Protein AF-B3MWM0-F1 (afdb_monomer_lite)

Secondary structure (DSSP, 8-state):
---------------------HHHHIIIIIHHHHHHHHHHHHHHHHHHHHHHHHHHH---HHHHHH--HHHHHHHHHHHHHHHHHH--S--SS---HHHHHHHHHHHHHHHHHHHHHHHHHHHHHH-HHHHHHHHHHHHHHS--------PPPP--TT--

Organism: Drosophila ananassae (NCBI:txid7217)

Sequence (160 aa):
MSTAKSQEEVRRADGGSGAMSRTYQYRKVMKPLLERKRRARINRCLEELKLLIKETAYMDSEALAKLEKADILELTVHHLQDRRRHQVHPTTTTTTPAQFQRLAMERYWNGFRQCALEVSRFLQRHDRQLNEKFLEAMEQYLPTTQPLPLPLPIWRPWKS

Radius of gyration: 35.91 Å; chains: 1; bounding box: 76×48×124 Å

Structure (mmCIF, N/CA/C/O backbone):
data_AF-B3MWM0-F1
#
_entry.id   AF-B3MWM0-F1
#
loop_
_atom_site.group_PDB
_atom_site.id
_atom_site.type_symbol
_atom_site.label_atom_id
_atom_site.label_alt_id
_atom_site.label_comp_id
_atom_site.label_asym_id
_atom_site.label_entity_id
_atom_site.label_seq_id
_atom_site.pdbx_PDB_ins_code
_atom_site.Cartn_x
_atom_site.Cartn_y
_atom_site.Cartn_z
_atom_site.occupancy
_atom_site.B_iso_or_equiv
_atom_site.auth_seq_id
_atom_site.auth_comp_id
_atom_site.auth_asym_id
_atom_site.auth_atom_id
_atom_site.pdbx_PDB_model_num
ATOM 1 N N . MET A 1 1 ? 55.547 -8.648 -80.263 1.00 36.53 1 MET A N 1
ATOM 2 C CA . MET A 1 1 ? 55.881 -7.209 -80.264 1.00 36.53 1 MET A CA 1
ATOM 3 C C . MET A 1 1 ? 55.022 -6.519 -79.220 1.00 36.53 1 MET A C 1
ATOM 5 O O . MET A 1 1 ? 53.813 -6.590 -79.346 1.00 36.53 1 MET A O 1
ATOM 9 N N . SER A 1 2 ? 55.696 -5.935 -78.221 1.00 38.34 2 SER A N 1
ATOM 10 C CA . SER A 1 2 ? 55.330 -4.734 -77.444 1.00 38.34 2 SER A CA 1
ATOM 11 C C . SER A 1 2 ? 54.001 -4.682 -76.673 1.00 38.34 2 SER A C 1
ATOM 13 O O . SER A 1 2 ? 52.948 -4.896 -77.244 1.00 38.34 2 SER A O 1
ATOM 15 N N . THR A 1 3 ? 53.917 -4.288 -75.398 1.00 41.16 3 THR A N 1
ATOM 16 C CA . THR A 1 3 ? 54.888 -3.981 -74.323 1.00 41.16 3 THR A CA 1
ATOM 17 C C . THR A 1 3 ? 54.077 -3.810 -73.030 1.00 41.16 3 THR A C 1
ATOM 19 O O . THR A 1 3 ? 52.939 -3.352 -73.065 1.00 41.16 3 THR A O 1
ATOM 22 N N . ALA A 1 4 ? 54.692 -4.152 -71.901 1.00 47.84 4 ALA A N 1
ATOM 23 C CA . ALA A 1 4 ? 54.181 -4.028 -70.539 1.00 47.84 4 ALA A CA 1
ATOM 24 C C . ALA A 1 4 ? 54.119 -2.579 -70.004 1.00 47.84 4 ALA A C 1
ATOM 26 O O . ALA A 1 4 ? 54.980 -1.769 -70.343 1.00 47.84 4 ALA A O 1
ATOM 27 N N . LYS A 1 5 ? 53.147 -2.316 -69.112 1.00 43.78 5 LYS A N 1
ATOM 28 C CA . LYS A 1 5 ? 53.103 -1.344 -67.981 1.00 43.78 5 LYS A CA 1
ATOM 29 C C . LYS A 1 5 ? 51.629 -1.216 -67.552 1.00 43.78 5 LYS A C 1
ATOM 31 O O . LYS A 1 5 ? 50.795 -1.024 -68.421 1.00 43.78 5 LYS A O 1
ATOM 36 N N . SER A 1 6 ? 51.168 -1.322 -66.311 1.00 47.69 6 SER A N 1
ATOM 37 C CA . SER A 1 6 ? 51.762 -1.370 -64.971 1.00 47.69 6 SER A CA 1
ATOM 38 C C . SER A 1 6 ? 50.686 -2.023 -64.077 1.00 47.69 6 SER A C 1
ATOM 40 O O . SER A 1 6 ? 49.527 -1.625 -64.135 1.00 47.69 6 SER A O 1
ATOM 42 N N . GLN A 1 7 ? 50.929 -3.170 -63.438 1.00 44.59 7 GLN A N 1
ATOM 43 C CA . GLN A 1 7 ? 51.219 -3.272 -61.996 1.00 44.59 7 GLN A CA 1
ATOM 44 C C . GLN A 1 7 ? 50.974 -1.991 -61.184 1.00 44.59 7 GLN A C 1
ATOM 46 O O . GLN A 1 7 ? 51.640 -0.995 -61.435 1.00 44.59 7 GLN A O 1
ATOM 51 N N . GLU A 1 8 ? 50.046 -2.065 -60.219 1.00 43.69 8 GLU A N 1
ATOM 52 C CA . GLU A 1 8 ? 50.189 -1.652 -58.804 1.00 43.69 8 GLU A CA 1
ATOM 53 C C . GLU A 1 8 ? 48.810 -1.276 -58.214 1.00 43.69 8 GLU A C 1
ATOM 55 O O . GLU A 1 8 ? 48.448 -0.115 -58.249 1.00 43.69 8 GLU A O 1
ATOM 60 N N . GLU A 1 9 ? 48.025 -2.234 -57.693 1.00 43.97 9 GLU A N 1
ATOM 61 C CA . GLU A 1 9 ? 47.240 -2.055 -56.442 1.00 43.97 9 GLU A CA 1
ATOM 62 C C . GLU A 1 9 ? 46.491 -3.335 -56.021 1.00 43.97 9 GLU A C 1
ATOM 64 O O . GLU A 1 9 ? 45.296 -3.365 -55.749 1.00 43.97 9 GLU A O 1
ATOM 69 N N . VAL A 1 10 ? 47.227 -4.442 -55.904 1.00 48.16 10 VAL A N 1
ATOM 70 C CA . VAL A 1 10 ? 46.840 -5.508 -54.971 1.00 48.16 10 VAL A CA 1
ATOM 71 C C . VAL A 1 10 ? 47.552 -5.196 -53.660 1.00 48.16 10 VAL A C 1
ATOM 73 O O . VAL A 1 10 ? 48.671 -5.648 -53.423 1.00 48.16 10 VAL A O 1
ATOM 76 N N . ARG A 1 11 ? 46.944 -4.353 -52.818 1.00 38.66 11 ARG A N 1
ATOM 77 C CA . ARG A 1 11 ? 47.421 -4.108 -51.451 1.00 38.66 11 ARG A CA 1
ATOM 78 C C . ARG A 1 11 ? 46.261 -4.154 -50.455 1.00 38.66 11 ARG A C 1
ATOM 80 O O . ARG A 1 11 ? 45.545 -3.188 -50.257 1.00 38.66 11 ARG A O 1
ATOM 87 N N . ARG A 1 12 ? 46.179 -5.310 -49.789 1.00 39.78 12 ARG A N 1
ATOM 88 C CA . ARG A 1 12 ? 45.816 -5.487 -48.373 1.00 39.78 12 ARG A CA 1
ATOM 89 C C . ARG A 1 12 ? 44.472 -4.899 -47.924 1.00 39.78 12 ARG A C 1
ATOM 91 O O . ARG A 1 12 ? 44.417 -3.834 -47.323 1.00 39.78 12 ARG A O 1
ATOM 98 N N . ALA A 1 13 ? 43.421 -5.707 -48.033 1.00 43.34 13 ALA A N 1
ATOM 99 C CA . ALA A 1 13 ? 42.358 -5.696 -47.030 1.00 43.34 13 ALA A CA 1
ATOM 100 C C . ALA A 1 13 ? 42.803 -6.574 -45.845 1.00 43.34 13 ALA A C 1
ATOM 102 O O . ALA A 1 13 ? 42.315 -7.685 -45.667 1.00 43.34 13 ALA A O 1
ATOM 103 N N . ASP A 1 14 ? 43.802 -6.106 -45.095 1.00 39.69 14 ASP A N 1
ATOM 104 C CA . ASP A 1 14 ? 44.238 -6.732 -43.847 1.00 39.69 14 ASP A CA 1
ATOM 105 C C . ASP A 1 14 ? 43.992 -5.769 -42.681 1.00 39.69 14 ASP A C 1
ATOM 107 O O . ASP A 1 14 ? 44.332 -4.589 -42.756 1.00 39.69 14 ASP A O 1
ATOM 111 N N . GLY A 1 15 ? 43.373 -6.302 -41.629 1.00 48.12 15 GLY A N 1
ATOM 112 C CA . GLY A 1 15 ? 43.479 -5.828 -40.251 1.00 48.12 15 GLY A CA 1
ATOM 113 C C . GLY A 1 15 ? 43.232 -4.346 -39.974 1.00 48.12 15 GLY A C 1
ATOM 114 O O . GLY A 1 15 ? 44.164 -3.572 -39.786 1.00 48.12 15 GLY A O 1
ATOM 115 N N . GLY A 1 16 ? 41.967 -3.976 -39.771 1.00 36.72 16 GLY A N 1
ATOM 116 C CA . GLY A 1 16 ? 41.611 -2.668 -39.231 1.00 36.72 16 GLY A CA 1
ATOM 117 C C . GLY A 1 16 ? 40.297 -2.690 -38.467 1.00 36.72 16 GLY A C 1
ATOM 118 O O . GLY A 1 16 ? 39.368 -1.976 -38.833 1.00 36.72 16 GLY A O 1
ATOM 119 N N . SER A 1 17 ? 40.199 -3.499 -37.407 1.00 49.16 17 SER A N 1
ATOM 120 C CA . SER A 1 17 ? 39.170 -3.337 -36.372 1.00 49.16 17 SER A CA 1
ATOM 121 C C . SER A 1 17 ? 39.328 -1.954 -35.741 1.00 49.16 17 SER A C 1
ATOM 123 O O . SER A 1 17 ? 39.986 -1.791 -34.714 1.00 49.16 17 SER A O 1
ATOM 125 N N . GLY A 1 18 ? 38.755 -0.938 -36.387 1.00 50.12 18 GLY A N 1
ATOM 126 C CA . GLY A 1 18 ? 38.669 0.414 -35.869 1.00 50.12 18 GLY A CA 1
ATOM 127 C C . GLY A 1 18 ? 37.875 0.351 -34.579 1.00 50.12 18 GLY A C 1
ATOM 128 O O . GLY A 1 18 ? 36.651 0.220 -34.606 1.00 50.12 18 GLY A O 1
ATOM 129 N N . ALA A 1 19 ? 38.579 0.372 -33.448 1.00 65.69 19 ALA A N 1
ATOM 130 C CA . ALA A 1 19 ? 37.976 0.390 -32.131 1.00 65.69 19 ALA A CA 1
ATOM 131 C C . ALA A 1 19 ? 37.033 1.594 -32.067 1.00 65.69 19 ALA A C 1
ATOM 133 O O . ALA A 1 19 ? 37.457 2.737 -31.897 1.00 65.69 19 ALA A O 1
ATOM 134 N N . MET A 1 20 ? 35.738 1.331 -32.259 1.00 67.38 20 MET A N 1
ATOM 135 C CA . MET A 1 20 ? 34.692 2.337 -32.145 1.00 67.38 20 MET A CA 1
ATOM 136 C C . MET A 1 20 ? 34.897 3.048 -30.812 1.00 67.38 20 MET A C 1
ATOM 138 O O . MET A 1 20 ? 34.984 2.380 -29.779 1.00 67.38 20 MET A O 1
ATOM 142 N N . SER A 1 21 ? 35.012 4.378 -30.831 1.00 82.94 21 SER A N 1
ATOM 143 C CA . SER A 1 21 ? 35.244 5.156 -29.611 1.00 82.94 21 SER A CA 1
ATOM 144 C C . SER A 1 21 ? 34.262 4.721 -28.524 1.00 82.94 21 SER A C 1
ATOM 146 O O . SER A 1 21 ? 33.070 4.545 -28.799 1.00 82.94 21 SER A O 1
ATOM 148 N N . ARG A 1 22 ? 34.746 4.549 -27.286 1.00 82.19 22 ARG A N 1
ATOM 149 C CA . ARG A 1 22 ? 33.926 4.099 -26.145 1.00 82.19 22 ARG A CA 1
ATOM 150 C C . ARG A 1 22 ? 32.630 4.912 -26.024 1.00 82.19 22 ARG A C 1
ATOM 152 O O . ARG A 1 22 ? 31.567 4.359 -25.751 1.00 82.19 22 ARG A O 1
ATOM 159 N N . THR A 1 23 ? 32.691 6.209 -26.331 1.00 86.62 23 THR A N 1
ATOM 160 C CA . THR A 1 23 ? 31.532 7.113 -26.361 1.00 86.62 23 THR A CA 1
ATOM 161 C C . THR A 1 23 ? 30.527 6.760 -27.460 1.00 86.62 23 THR A C 1
ATOM 163 O O . THR A 1 23 ? 29.317 6.803 -27.228 1.00 86.62 23 THR A O 1
ATOM 166 N N . TYR A 1 24 ? 30.997 6.394 -28.654 1.00 89.31 24 TYR A N 1
ATOM 167 C CA . TYR A 1 24 ? 30.138 5.973 -29.762 1.00 89.31 24 TYR A CA 1
ATOM 168 C C . TYR A 1 24 ? 29.470 4.627 -29.460 1.00 89.31 24 TYR A C 1
ATOM 170 O O . TYR A 1 24 ? 28.246 4.522 -29.567 1.00 89.31 24 TYR A O 1
ATOM 178 N N . GLN A 1 25 ? 30.242 3.639 -28.989 1.00 87.88 25 GLN A N 1
ATOM 179 C CA . GLN A 1 25 ? 29.711 2.340 -28.558 1.00 87.88 25 GLN A CA 1
ATOM 180 C C . GLN A 1 25 ? 28.636 2.513 -27.479 1.00 87.88 25 GLN A C 1
ATOM 182 O O . GLN A 1 25 ? 27.555 1.926 -27.561 1.00 87.88 25 GLN A O 1
ATOM 187 N N . TYR A 1 26 ? 28.879 3.391 -26.502 1.00 89.81 26 TYR A N 1
ATOM 188 C CA . TYR A 1 26 ? 27.895 3.680 -25.469 1.00 89.81 26 TYR A CA 1
ATOM 189 C C . TYR A 1 26 ? 26.614 4.301 -26.042 1.00 89.81 26 TYR A C 1
ATOM 191 O O . TYR A 1 26 ? 25.518 3.821 -25.764 1.00 89.81 26 TYR A O 1
ATOM 199 N N . ARG A 1 27 ? 26.718 5.346 -26.872 1.00 90.31 27 ARG A N 1
ATOM 200 C CA . ARG A 1 27 ? 25.542 6.061 -27.401 1.00 90.31 27 ARG A CA 1
ATOM 201 C C . ARG A 1 27 ? 24.709 5.224 -28.371 1.00 90.31 27 ARG A C 1
ATOM 203 O O . ARG A 1 27 ? 23.488 5.370 -28.373 1.00 90.31 27 ARG A O 1
ATOM 210 N N . LYS A 1 28 ? 25.348 4.400 -29.204 1.00 89.44 28 LYS A N 1
ATOM 211 C CA . LYS A 1 28 ? 24.684 3.670 -30.295 1.00 89.44 28 LYS A CA 1
ATOM 212 C C . LYS A 1 28 ? 24.317 2.233 -29.951 1.00 89.44 28 LYS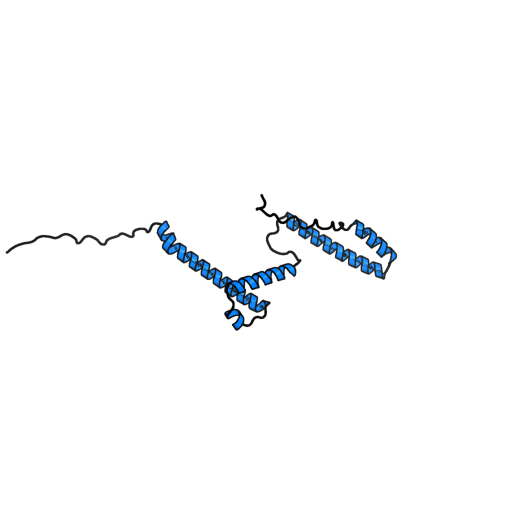 A C 1
ATOM 214 O O . LYS A 1 28 ? 23.369 1.721 -30.532 1.00 89.44 28 LYS A O 1
ATOM 219 N N . VAL A 1 29 ? 25.006 1.610 -28.996 1.00 87.56 29 VAL A N 1
ATOM 220 C CA . VAL A 1 29 ? 24.777 0.203 -28.641 1.00 87.56 29 VAL A CA 1
ATOM 221 C C . VAL A 1 29 ? 24.317 0.082 -27.193 1.00 87.56 29 VAL A C 1
ATOM 223 O O . VAL A 1 29 ? 23.189 -0.338 -26.940 1.00 87.56 29 VAL A O 1
ATOM 226 N N . MET A 1 30 ? 25.128 0.528 -26.230 1.00 91.81 30 MET A N 1
ATOM 227 C CA . MET A 1 30 ? 24.830 0.307 -24.808 1.00 91.81 30 MET A CA 1
ATOM 228 C C . MET A 1 30 ? 23.576 1.058 -24.340 1.00 91.81 30 MET A C 1
ATOM 230 O O . MET A 1 30 ? 22.709 0.475 -23.696 1.00 91.81 30 MET A O 1
ATOM 234 N N . LYS A 1 31 ? 23.432 2.342 -24.686 1.00 91.75 31 LYS A N 1
ATOM 235 C CA . LYS A 1 31 ? 22.299 3.176 -24.264 1.00 91.75 31 LYS A CA 1
ATOM 236 C C . LYS A 1 31 ? 20.955 2.640 -24.798 1.00 91.75 31 LYS A C 1
ATOM 238 O O . LYS A 1 31 ? 20.048 2.479 -23.981 1.00 91.75 31 LYS A O 1
ATOM 243 N N . PRO A 1 32 ? 20.796 2.294 -26.095 1.00 94.38 32 PRO A N 1
ATOM 244 C CA . PRO A 1 32 ? 19.575 1.643 -26.581 1.00 94.38 32 PRO A CA 1
ATOM 245 C C . PRO A 1 32 ? 19.282 0.293 -25.915 1.00 94.38 32 PRO A C 1
ATOM 247 O O . PRO A 1 32 ? 18.125 0.006 -25.603 1.00 94.38 32 PRO A O 1
ATOM 250 N N . LEU A 1 33 ? 20.311 -0.525 -25.661 1.00 94.81 33 LEU A N 1
ATOM 251 C CA . LEU A 1 33 ? 20.158 -1.810 -24.970 1.00 94.81 33 LEU A CA 1
ATOM 252 C C . LEU A 1 33 ? 19.665 -1.630 -23.528 1.00 94.81 33 LEU A C 1
ATOM 254 O O . LEU A 1 33 ? 18.711 -2.293 -23.111 1.00 94.81 33 LEU A O 1
ATOM 258 N N . LEU A 1 34 ? 20.274 -0.709 -22.778 1.00 96.06 34 LEU A N 1
ATOM 259 C CA . LEU A 1 34 ? 19.885 -0.394 -21.403 1.00 96.06 34 LEU A CA 1
ATOM 260 C C . LEU A 1 34 ? 18.460 0.156 -21.331 1.00 96.06 34 LEU A C 1
ATOM 262 O O . LEU A 1 34 ? 17.696 -0.239 -20.450 1.00 96.06 34 LEU A O 1
ATOM 266 N N . GLU A 1 35 ? 18.073 1.010 -22.277 1.00 96.56 35 GLU A N 1
ATOM 267 C CA . GLU A 1 35 ? 16.710 1.532 -22.345 1.00 96.56 35 GLU A CA 1
ATOM 268 C C . GLU A 1 35 ? 15.697 0.428 -22.674 1.00 96.56 35 GLU A C 1
ATOM 270 O O . GLU A 1 35 ? 14.638 0.365 -22.051 1.00 96.56 35 GLU A O 1
ATOM 275 N N . ARG A 1 36 ? 16.027 -0.510 -23.572 1.00 96.50 36 ARG A N 1
ATOM 276 C CA . ARG A 1 36 ? 15.175 -1.682 -23.827 1.00 96.50 36 ARG A CA 1
ATOM 277 C C . ARG A 1 36 ? 14.995 -2.527 -22.564 1.00 96.50 36 ARG A C 1
ATOM 279 O O . ARG A 1 36 ? 13.867 -2.896 -22.240 1.00 96.50 36 ARG A O 1
ATOM 286 N N . LYS A 1 37 ? 16.073 -2.773 -21.808 1.00 96.31 37 LYS A N 1
ATOM 287 C CA . LYS A 1 37 ? 16.018 -3.496 -20.524 1.00 96.31 37 LYS A CA 1
ATOM 288 C C . LYS A 1 37 ? 15.174 -2.749 -19.485 1.00 96.31 37 LYS A C 1
ATOM 290 O O . LYS A 1 37 ? 14.364 -3.368 -18.796 1.00 96.31 37 LYS A O 1
ATOM 295 N N . ARG A 1 38 ? 15.316 -1.423 -19.392 1.00 97.81 38 ARG A N 1
ATOM 296 C CA . ARG A 1 38 ? 14.493 -0.573 -18.518 1.00 97.81 38 ARG A CA 1
ATOM 297 C C . ARG A 1 38 ? 13.012 -0.658 -18.895 1.00 97.81 38 ARG A C 1
ATOM 299 O O . ARG A 1 38 ? 12.191 -0.870 -18.009 1.00 97.81 38 ARG A O 1
ATOM 306 N N . ARG A 1 39 ? 12.676 -0.537 -20.183 1.00 97.50 39 ARG A N 1
ATOM 307 C CA . ARG A 1 39 ? 11.293 -0.638 -20.684 1.00 97.50 39 ARG A CA 1
ATOM 308 C C . ARG A 1 39 ? 10.680 -2.007 -20.413 1.00 97.50 39 ARG A C 1
ATOM 310 O O . ARG A 1 39 ? 9.546 -2.068 -19.953 1.00 97.50 39 ARG A O 1
ATOM 317 N N . ALA A 1 40 ? 11.437 -3.083 -20.625 1.00 97.38 40 ALA A N 1
ATOM 318 C CA . ALA A 1 40 ? 10.991 -4.436 -20.304 1.00 97.38 40 ALA A CA 1
ATOM 319 C C . ALA A 1 40 ? 10.668 -4.583 -18.810 1.00 97.38 40 ALA A C 1
ATOM 321 O O . ALA A 1 40 ? 9.622 -5.119 -18.462 1.00 97.38 40 ALA A O 1
ATOM 322 N N . ARG A 1 41 ? 11.522 -4.046 -17.926 1.00 97.75 41 ARG A N 1
ATOM 323 C CA . ARG A 1 41 ? 11.261 -4.038 -16.480 1.00 97.75 41 ARG A CA 1
ATOM 324 C C . ARG A 1 41 ? 9.989 -3.261 -16.131 1.00 97.75 41 ARG A C 1
ATOM 326 O O . ARG A 1 41 ? 9.175 -3.770 -15.379 1.00 97.75 41 ARG A O 1
ATOM 333 N N . ILE A 1 42 ? 9.809 -2.061 -16.688 1.00 95.81 42 ILE A N 1
ATOM 334 C CA . ILE A 1 42 ? 8.611 -1.241 -16.442 1.00 95.81 42 ILE A CA 1
ATOM 335 C C . ILE A 1 42 ? 7.344 -1.983 -16.876 1.00 95.81 42 ILE A C 1
ATOM 337 O O . ILE A 1 42 ? 6.374 -2.007 -16.128 1.00 95.81 42 ILE A O 1
ATOM 341 N N . ASN A 1 43 ? 7.352 -2.603 -18.057 1.00 96.31 43 ASN A N 1
ATOM 342 C CA . ASN A 1 43 ? 6.186 -3.335 -18.544 1.00 96.31 43 ASN A CA 1
ATOM 343 C C . ASN A 1 43 ? 5.856 -4.548 -17.660 1.00 96.31 43 ASN A C 1
ATOM 345 O O . ASN A 1 43 ? 4.688 -4.731 -17.348 1.00 96.31 43 ASN A O 1
ATOM 349 N N . ARG A 1 44 ? 6.858 -5.300 -17.176 1.00 96.12 44 ARG A N 1
ATOM 350 C CA . ARG A 1 44 ? 6.626 -6.393 -16.211 1.00 96.12 44 ARG A CA 1
ATOM 351 C C . ARG A 1 44 ? 5.965 -5.896 -14.929 1.00 96.12 44 ARG A C 1
ATOM 353 O O . ARG A 1 44 ? 4.974 -6.464 -14.497 1.00 96.12 44 ARG A O 1
ATOM 360 N N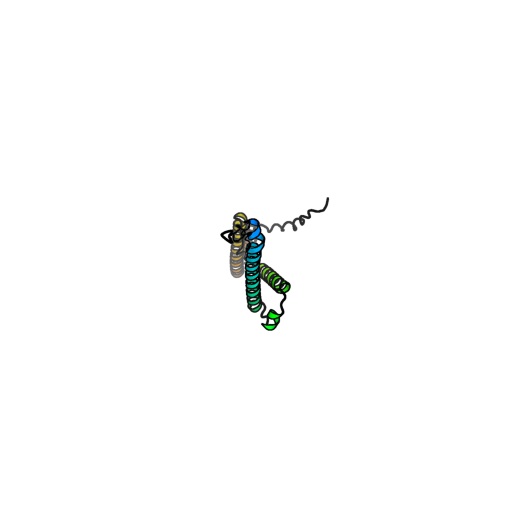 . CYS A 1 45 ? 6.457 -4.794 -14.362 1.00 95.81 45 CYS A N 1
ATOM 361 C CA . CYS A 1 45 ? 5.838 -4.214 -13.171 1.00 95.81 45 CYS A CA 1
ATOM 362 C C . CYS A 1 45 ? 4.394 -3.761 -13.436 1.00 95.81 45 CYS A C 1
ATOM 364 O O . CYS A 1 45 ? 3.542 -3.916 -12.573 1.00 95.81 45 CYS A O 1
ATOM 366 N N . LEU A 1 46 ? 4.091 -3.215 -14.618 1.00 95.25 46 LEU A N 1
ATOM 367 C CA . LEU A 1 46 ? 2.716 -2.847 -14.976 1.00 95.25 46 LEU A CA 1
ATOM 368 C C . LEU A 1 46 ? 1.802 -4.074 -15.122 1.00 95.25 46 LEU A C 1
ATOM 370 O O . LEU A 1 46 ? 0.637 -4.000 -14.745 1.00 95.25 46 LEU A O 1
ATOM 374 N N . GLU A 1 47 ? 2.309 -5.193 -15.641 1.00 93.56 47 GLU A N 1
ATOM 375 C CA . GLU A 1 47 ? 1.571 -6.463 -15.699 1.00 93.56 47 GLU A CA 1
ATOM 376 C C . GLU A 1 47 ? 1.297 -7.017 -14.295 1.00 93.56 47 GLU A C 1
ATOM 378 O O . GLU A 1 47 ? 0.161 -7.376 -13.993 1.00 93.56 47 GLU A O 1
ATOM 383 N N . GLU A 1 48 ? 2.295 -7.005 -13.409 1.00 93.81 48 GLU A N 1
ATOM 384 C CA . GLU A 1 48 ? 2.127 -7.376 -11.998 1.00 93.81 48 GLU A CA 1
ATOM 385 C C . GLU A 1 48 ? 1.087 -6.486 -11.299 1.00 93.81 48 GLU A C 1
ATOM 387 O O . GLU A 1 48 ? 0.210 -6.992 -10.599 1.00 93.81 48 GLU A O 1
ATOM 392 N N . LEU A 1 49 ? 1.117 -5.170 -11.539 1.00 94.50 49 LEU A N 1
ATOM 393 C CA . LEU A 1 49 ? 0.109 -4.249 -11.007 1.00 94.50 49 LEU A CA 1
ATOM 394 C C . LEU A 1 49 ? -1.300 -4.581 -11.511 1.00 94.50 49 LEU A C 1
ATOM 396 O O . LEU A 1 49 ? -2.236 -4.562 -10.717 1.00 94.50 49 LEU A O 1
ATOM 400 N N . LYS A 1 50 ? -1.470 -4.944 -12.791 1.00 92.56 50 LYS A N 1
ATOM 401 C CA . LYS A 1 50 ? -2.774 -5.391 -13.315 1.00 92.56 50 LYS A CA 1
ATOM 402 C C . LYS A 1 50 ? -3.291 -6.630 -12.582 1.00 92.56 50 LYS A C 1
ATOM 404 O O . LYS A 1 50 ? -4.487 -6.707 -12.311 1.00 92.56 50 LYS A O 1
ATOM 409 N N . LEU A 1 51 ? -2.415 -7.580 -12.252 1.00 90.81 51 LEU A N 1
ATOM 410 C CA . LEU A 1 51 ? -2.791 -8.780 -11.498 1.00 90.81 51 LEU A CA 1
ATOM 411 C C . LEU A 1 51 ? -3.225 -8.439 -10.067 1.00 90.81 51 LEU A C 1
ATOM 413 O O . LEU A 1 51 ? -4.253 -8.932 -9.614 1.00 90.81 51 LEU A O 1
ATOM 417 N N . LEU A 1 52 ? -2.507 -7.546 -9.385 1.00 90.44 52 LEU A N 1
ATOM 418 C CA . LEU A 1 52 ? -2.890 -7.092 -8.043 1.00 90.44 52 LEU A CA 1
ATOM 419 C C . LEU A 1 52 ? -4.213 -6.312 -8.056 1.00 90.44 52 LEU A C 1
ATOM 421 O O . LEU A 1 52 ? -5.048 -6.486 -7.171 1.00 90.44 52 LEU A O 1
ATOM 425 N N . ILE A 1 53 ? -4.444 -5.481 -9.077 1.00 89.19 53 ILE A N 1
ATOM 426 C CA . ILE A 1 53 ? -5.727 -4.789 -9.270 1.00 89.19 53 ILE A CA 1
ATOM 427 C C . ILE A 1 53 ? -6.852 -5.804 -9.508 1.00 89.19 53 ILE A C 1
ATOM 429 O O . ILE A 1 53 ? -7.931 -5.648 -8.945 1.00 89.19 53 ILE A O 1
ATOM 433 N N . LYS A 1 54 ? -6.607 -6.870 -10.282 1.00 87.75 54 LYS A N 1
ATOM 434 C CA . LYS A 1 54 ? -7.577 -7.960 -10.481 1.00 87.75 54 LYS A CA 1
ATOM 435 C C . LYS A 1 54 ? -8.036 -8.562 -9.155 1.00 87.75 54 LYS A C 1
ATOM 437 O O . LYS A 1 54 ? -9.230 -8.734 -8.945 1.00 87.75 54 LYS A O 1
ATOM 442 N N . GLU A 1 55 ? -7.080 -8.875 -8.284 1.00 84.00 55 GLU A N 1
ATOM 443 C CA . GLU A 1 55 ? -7.326 -9.505 -6.985 1.00 84.00 55 GLU A CA 1
ATOM 444 C C . GLU A 1 55 ? -8.028 -8.561 -5.999 1.00 84.00 55 GLU A C 1
ATOM 446 O O . GLU A 1 55 ? -8.917 -8.977 -5.264 1.00 84.00 55 GLU A O 1
ATOM 451 N N . THR A 1 56 ? -7.657 -7.278 -6.000 1.00 82.56 56 THR A N 1
ATOM 452 C CA . THR A 1 56 ? -8.132 -6.301 -5.004 1.00 82.56 56 THR A CA 1
ATOM 453 C C . THR A 1 56 ? -9.417 -5.575 -5.395 1.00 82.56 56 THR A C 1
ATOM 455 O O . THR A 1 56 ? -10.218 -5.249 -4.522 1.00 82.56 56 THR A O 1
ATOM 458 N N . ALA A 1 57 ? -9.623 -5.309 -6.686 1.00 77.19 57 ALA A N 1
ATOM 459 C CA . ALA A 1 57 ? -10.768 -4.563 -7.208 1.00 77.19 57 ALA A CA 1
ATOM 460 C C . ALA A 1 57 ? -11.815 -5.454 -7.901 1.00 77.19 57 ALA A C 1
ATOM 462 O O . ALA A 1 57 ? -12.782 -4.924 -8.443 1.00 77.19 57 ALA A O 1
ATOM 463 N N . TYR A 1 58 ? -11.629 -6.783 -7.903 1.00 75.75 58 TYR A N 1
ATOM 464 C CA . TYR A 1 58 ? -12.523 -7.767 -8.538 1.00 75.75 58 TYR A CA 1
ATOM 465 C C . TYR A 1 58 ? -12.869 -7.426 -9.999 1.00 75.75 58 TYR A C 1
ATOM 467 O O . TYR A 1 58 ? -13.999 -7.592 -10.449 1.00 75.75 58 TYR A O 1
ATOM 475 N N . MET A 1 59 ? -11.887 -6.910 -10.743 1.00 82.81 59 MET A N 1
ATOM 476 C CA . MET A 1 59 ? -12.065 -6.511 -12.140 1.00 82.81 59 MET A CA 1
ATOM 477 C C . MET A 1 59 ? -11.913 -7.698 -13.091 1.00 82.81 59 MET A C 1
ATOM 479 O O . MET A 1 59 ? -10.975 -8.491 -12.978 1.00 82.81 59 MET A O 1
ATOM 483 N N . ASP A 1 60 ? -12.796 -7.779 -14.086 1.00 83.94 60 ASP A N 1
ATOM 484 C CA . ASP A 1 60 ? -12.753 -8.828 -15.102 1.00 83.94 60 ASP A CA 1
ATOM 485 C C . ASP A 1 60 ? -11.531 -8.713 -16.020 1.00 83.94 60 ASP A C 1
ATOM 487 O O . ASP A 1 60 ? -10.994 -7.634 -16.287 1.00 83.94 60 ASP A O 1
ATOM 491 N N . SER A 1 61 ? -11.102 -9.851 -16.574 1.00 82.44 61 SER A N 1
ATOM 492 C CA . SER A 1 61 ? -9.907 -9.916 -17.428 1.00 82.44 61 SER A CA 1
ATOM 493 C C . SER A 1 61 ? -10.022 -9.058 -18.695 1.00 82.44 61 SER A C 1
ATOM 495 O O . SER A 1 61 ? -9.012 -8.555 -19.185 1.00 82.44 61 SER A O 1
ATOM 497 N N . GLU A 1 62 ? -11.237 -8.873 -19.216 1.00 84.88 62 GLU A N 1
ATOM 498 C CA . GLU A 1 62 ? -11.494 -8.022 -20.379 1.00 84.88 62 GLU A CA 1
ATOM 499 C C . GLU A 1 62 ? -11.375 -6.529 -20.035 1.00 84.88 62 GLU A C 1
ATOM 501 O O . GLU A 1 62 ? -10.802 -5.757 -20.807 1.00 84.88 62 GLU A O 1
ATOM 506 N N . ALA A 1 63 ? -11.840 -6.123 -18.851 1.00 83.00 63 ALA A N 1
ATOM 507 C CA . ALA A 1 63 ? -11.692 -4.755 -18.363 1.00 83.00 63 ALA A CA 1
ATOM 508 C C . ALA A 1 63 ? -10.209 -4.408 -18.141 1.00 83.00 63 ALA A C 1
ATOM 510 O O . ALA A 1 63 ? -9.737 -3.354 -18.566 1.00 83.00 63 ALA A O 1
ATOM 511 N N . LEU A 1 64 ? -9.433 -5.342 -17.582 1.00 84.44 64 LEU A N 1
ATOM 512 C CA . LEU A 1 64 ? -7.991 -5.169 -17.368 1.00 84.44 64 LEU A CA 1
ATOM 513 C C . LEU A 1 64 ? -7.185 -5.067 -18.671 1.00 84.44 64 LEU A C 1
ATOM 515 O O . LEU A 1 64 ? -6.142 -4.401 -18.709 1.00 84.44 64 LEU A O 1
ATOM 519 N N . ALA A 1 65 ? -7.638 -5.722 -19.742 1.00 85.62 65 ALA A N 1
ATOM 520 C CA . ALA A 1 65 ? -7.000 -5.635 -21.053 1.00 85.62 65 ALA A CA 1
ATOM 521 C C . ALA A 1 65 ? -7.122 -4.227 -21.660 1.00 85.62 65 ALA A C 1
ATOM 523 O O . ALA A 1 65 ? -6.192 -3.778 -22.330 1.00 85.62 65 ALA A O 1
ATOM 524 N N . LYS A 1 66 ? -8.224 -3.522 -21.369 1.00 88.19 66 LYS A N 1
ATOM 525 C CA . LYS A 1 66 ? -8.530 -2.177 -21.882 1.00 88.19 66 LYS A CA 1
ATOM 526 C C . LYS A 1 66 ? -7.901 -1.042 -21.063 1.00 88.19 66 LYS A C 1
ATOM 528 O O . LYS A 1 66 ? -7.861 0.078 -21.553 1.00 88.19 66 LYS A O 1
ATOM 533 N N . LEU A 1 67 ? -7.386 -1.321 -19.860 1.00 88.06 67 LEU A N 1
ATOM 534 C CA . LEU A 1 67 ? -6.747 -0.307 -19.014 1.00 88.06 67 LEU A CA 1
ATOM 535 C C . LEU A 1 67 ? -5.509 0.308 -19.672 1.00 88.06 67 LEU A C 1
ATOM 537 O O . LEU A 1 67 ? -4.556 -0.410 -20.028 1.00 88.06 67 LEU A O 1
ATOM 541 N N . GLU A 1 68 ? -5.492 1.638 -19.729 1.00 92.06 68 GLU A N 1
ATOM 542 C CA . GLU A 1 68 ? -4.333 2.404 -20.156 1.00 92.06 68 GLU A CA 1
ATOM 543 C C . GLU A 1 68 ? -3.248 2.420 -19.072 1.00 92.06 68 GLU A C 1
ATOM 545 O O . GLU A 1 68 ? -3.467 2.121 -17.898 1.00 92.06 68 GLU A O 1
ATOM 550 N N . LYS A 1 69 ? -2.018 2.788 -19.451 1.00 92.31 69 LYS A N 1
ATOM 551 C CA . LYS A 1 69 ? -0.902 2.844 -18.492 1.00 92.31 69 LYS A CA 1
ATOM 552 C C . LYS A 1 69 ? -1.115 3.889 -17.396 1.00 92.31 69 LYS A C 1
ATOM 554 O O . LYS A 1 69 ? -0.608 3.691 -16.296 1.00 92.31 69 LYS A O 1
ATOM 559 N N . ALA A 1 70 ? -1.813 4.982 -17.706 1.00 93.38 70 ALA A N 1
ATOM 560 C CA . ALA A 1 70 ? -2.145 6.018 -16.736 1.00 93.38 70 ALA A CA 1
ATOM 561 C C . ALA A 1 70 ? -3.136 5.482 -15.694 1.00 93.38 70 ALA A C 1
ATOM 563 O O . ALA A 1 70 ? -2.836 5.550 -14.504 1.00 93.38 70 ALA A O 1
ATOM 564 N N . ASP A 1 71 ? -4.212 4.831 -16.141 1.00 91.44 71 ASP A N 1
ATOM 565 C CA . ASP A 1 71 ? -5.247 4.263 -15.269 1.00 91.44 71 ASP A CA 1
ATOM 566 C C . ASP A 1 71 ? -4.686 3.219 -14.298 1.00 91.44 71 ASP A C 1
ATOM 568 O O . ASP A 1 71 ? -5.001 3.234 -13.111 1.00 91.44 71 ASP A O 1
ATOM 572 N N . ILE A 1 72 ? -3.800 2.327 -14.770 1.00 92.69 72 ILE A N 1
ATOM 573 C CA . ILE A 1 72 ? -3.142 1.329 -13.903 1.00 92.69 72 ILE A CA 1
ATOM 574 C C . ILE A 1 72 ? -2.405 2.025 -12.755 1.00 92.69 72 ILE A C 1
ATOM 576 O O . ILE A 1 72 ? -2.482 1.592 -11.602 1.00 92.69 72 ILE A O 1
ATOM 580 N N . LEU A 1 73 ? -1.668 3.096 -13.063 1.00 95.19 73 LEU A N 1
ATOM 581 C CA . LEU A 1 73 ? -0.905 3.842 -12.067 1.00 95.19 73 LEU A CA 1
ATOM 582 C C . LEU A 1 73 ? -1.833 4.608 -11.122 1.00 95.19 73 LEU A C 1
ATOM 584 O O . LEU A 1 73 ? -1.596 4.594 -9.917 1.00 95.19 73 LEU A O 1
ATOM 588 N N . GLU A 1 74 ? -2.891 5.227 -11.639 1.00 92.44 74 GLU A N 1
ATOM 589 C CA . GLU A 1 74 ? -3.871 5.966 -10.844 1.00 92.44 74 GLU A CA 1
ATOM 590 C C . GLU A 1 74 ? -4.615 5.055 -9.863 1.00 92.44 74 GLU A C 1
ATOM 592 O O . GLU A 1 74 ? -4.602 5.317 -8.658 1.00 92.44 74 GLU A O 1
ATOM 597 N N . LEU A 1 75 ? -5.165 3.935 -10.344 1.00 91.62 75 LEU A N 1
ATOM 598 C CA . LEU A 1 75 ? -5.835 2.929 -9.514 1.00 91.62 75 LEU A CA 1
ATOM 599 C C . LEU A 1 75 ? -4.906 2.401 -8.419 1.00 91.62 75 LEU A C 1
ATOM 601 O O . LEU A 1 75 ? -5.299 2.300 -7.256 1.00 91.62 75 LEU A O 1
ATOM 605 N N . THR A 1 76 ? -3.648 2.122 -8.768 1.00 92.19 76 THR A N 1
ATOM 606 C CA . THR A 1 76 ? -2.645 1.665 -7.797 1.00 92.19 76 THR A CA 1
ATOM 607 C C . THR A 1 76 ? -2.371 2.733 -6.738 1.00 92.19 76 THR A C 1
ATOM 609 O O . THR A 1 76 ? -2.306 2.428 -5.547 1.00 92.19 76 THR A O 1
ATOM 612 N N . VAL A 1 77 ? -2.211 3.997 -7.138 1.00 93.25 77 VAL A N 1
ATOM 613 C CA . VAL A 1 77 ? -1.970 5.106 -6.205 1.00 93.25 77 VAL A CA 1
ATOM 614 C C . VAL A 1 77 ? -3.169 5.303 -5.283 1.00 93.25 77 VAL A C 1
ATOM 616 O O . VAL A 1 77 ? -2.973 5.421 -4.072 1.00 93.25 77 VAL A O 1
ATOM 619 N N . HIS A 1 78 ? -4.387 5.285 -5.824 1.00 89.38 78 HIS A N 1
ATOM 620 C CA . HIS A 1 78 ? -5.614 5.374 -5.040 1.00 89.38 78 HIS A CA 1
ATOM 621 C C . HIS A 1 78 ? -5.690 4.239 -4.013 1.00 89.38 78 HIS A C 1
ATOM 623 O O . HIS A 1 78 ? -5.845 4.498 -2.821 1.00 89.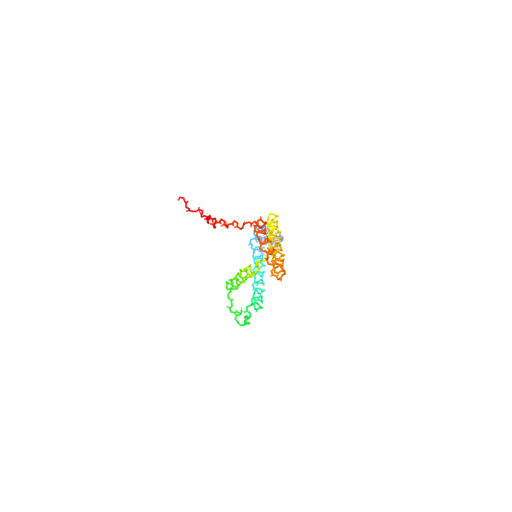38 78 HIS A O 1
ATOM 629 N N . HIS A 1 79 ? -5.463 2.994 -4.440 1.00 87.19 79 HIS A N 1
ATOM 630 C CA . HIS A 1 79 ? -5.443 1.835 -3.549 1.00 87.19 79 HIS A CA 1
ATOM 631 C C . HIS A 1 79 ? -4.391 1.964 -2.435 1.00 87.19 79 HIS A C 1
ATOM 633 O O . HIS A 1 79 ? -4.667 1.673 -1.275 1.00 87.19 79 HIS A O 1
ATOM 639 N N . LEU A 1 80 ? -3.181 2.444 -2.740 1.00 88.62 80 LEU A N 1
ATOM 640 C CA . LEU A 1 80 ? -2.141 2.648 -1.725 1.00 88.62 80 LEU A CA 1
ATOM 641 C C . LEU A 1 80 ? -2.489 3.764 -0.730 1.00 88.62 80 LEU A C 1
ATOM 643 O O . LEU A 1 80 ? -2.116 3.671 0.443 1.00 88.62 80 LEU A O 1
ATOM 647 N N . GLN A 1 81 ? -3.173 4.817 -1.180 1.00 85.94 81 GLN A N 1
ATOM 648 C CA . GLN A 1 81 ? -3.657 5.886 -0.307 1.00 85.94 81 GLN A CA 1
ATOM 649 C C . GLN A 1 81 ? -4.778 5.393 0.604 1.00 85.94 81 GLN A C 1
ATOM 651 O O . GLN A 1 81 ? -4.733 5.651 1.806 1.00 85.94 81 GLN A O 1
ATOM 656 N N . ASP A 1 82 ? -5.732 4.655 0.048 1.00 83.19 82 ASP A N 1
ATOM 657 C CA . ASP A 1 82 ? -6.829 4.037 0.783 1.00 83.19 82 ASP A CA 1
ATOM 658 C C . ASP A 1 82 ? -6.296 3.053 1.831 1.00 83.19 82 ASP A C 1
ATOM 660 O O . ASP A 1 82 ? -6.544 3.193 3.030 1.00 83.19 82 ASP A O 1
ATOM 664 N N . ARG A 1 83 ? -5.381 2.168 1.419 1.00 82.94 83 ARG A N 1
ATOM 665 C CA . ARG A 1 83 ? -4.678 1.257 2.321 1.00 82.94 83 ARG A CA 1
ATOM 666 C C . ARG A 1 83 ? -3.933 2.001 3.425 1.00 82.94 83 ARG A C 1
ATOM 668 O O . ARG A 1 83 ? -3.969 1.548 4.557 1.00 82.94 83 ARG A O 1
ATOM 675 N N . ARG A 1 84 ? -3.286 3.141 3.150 1.00 78.44 84 ARG A N 1
ATOM 676 C CA . ARG A 1 84 ? -2.627 3.965 4.186 1.00 78.44 84 ARG A CA 1
ATOM 677 C C . ARG A 1 84 ? -3.631 4.573 5.171 1.00 78.44 84 ARG A C 1
ATOM 679 O O . ARG A 1 84 ? -3.325 4.659 6.354 1.00 78.44 84 ARG A O 1
ATOM 686 N N . ARG A 1 85 ? -4.802 5.006 4.695 1.00 77.25 85 ARG A N 1
ATOM 687 C CA . ARG A 1 85 ? -5.873 5.561 5.541 1.00 77.25 85 ARG A CA 1
ATOM 688 C C . ARG A 1 85 ? -6.509 4.496 6.426 1.00 77.25 85 ARG A C 1
ATOM 690 O O . ARG A 1 85 ? -6.839 4.793 7.565 1.00 77.25 85 ARG A O 1
ATOM 697 N N . HIS A 1 86 ? -6.645 3.271 5.927 1.00 69.06 86 HIS A N 1
ATOM 698 C CA . HIS A 1 86 ? -7.156 2.141 6.702 1.00 69.06 86 HIS A CA 1
ATOM 699 C C . HIS A 1 86 ? -6.083 1.499 7.596 1.00 69.06 86 HIS A C 1
ATOM 701 O O . HIS A 1 86 ? -6.391 0.992 8.669 1.00 69.06 86 HIS A O 1
ATOM 707 N N . GLN A 1 87 ? -4.808 1.586 7.210 1.00 58.56 87 GLN A N 1
ATOM 708 C CA . GLN A 1 87 ? -3.646 1.190 8.006 1.00 58.56 87 GLN A CA 1
ATOM 709 C C . GLN A 1 87 ? -3.126 2.368 8.842 1.00 58.56 87 GLN A C 1
ATOM 711 O O . GLN A 1 87 ? -1.937 2.688 8.800 1.00 58.56 87 GLN A O 1
ATOM 716 N N . VAL A 1 88 ? -3.963 2.962 9.703 1.00 53.16 88 VAL A N 1
ATOM 717 C CA . VAL A 1 88 ? -3.486 3.762 10.861 1.00 53.16 88 VAL A CA 1
ATOM 718 C C . VAL A 1 88 ? -2.825 2.838 11.910 1.00 53.16 88 VAL A C 1
ATOM 720 O O . VAL A 1 88 ? -3.022 2.941 13.115 1.00 53.16 88 VAL A O 1
ATOM 723 N N . HIS A 1 89 ? -2.012 1.902 11.427 1.00 50.00 89 HIS A N 1
ATOM 724 C CA . HIS A 1 89 ? -0.999 1.156 12.137 1.00 50.00 89 HIS A CA 1
ATOM 725 C C . HIS A 1 89 ? 0.300 1.364 11.351 1.00 50.00 89 HIS A C 1
ATOM 727 O O . HIS A 1 89 ? 0.444 0.889 10.225 1.00 50.00 89 HIS A O 1
ATOM 733 N N . PRO A 1 90 ? 1.250 2.125 11.903 1.00 50.28 90 PRO A N 1
ATOM 734 C CA . PRO A 1 90 ? 2.442 2.531 11.192 1.00 50.28 90 PRO A CA 1
ATOM 735 C C . PRO A 1 90 ? 3.428 1.375 11.228 1.00 50.28 90 PRO A C 1
ATOM 737 O O . PRO A 1 90 ? 4.252 1.248 12.133 1.00 50.28 90 PRO A O 1
ATOM 740 N N . THR A 1 91 ? 3.349 0.515 10.227 1.00 53.50 91 THR A N 1
ATOM 741 C CA . THR A 1 91 ? 4.447 -0.381 9.905 1.00 53.50 91 THR A CA 1
ATOM 742 C C . THR A 1 91 ? 4.826 -0.186 8.454 1.00 53.50 91 THR A C 1
ATOM 744 O O . THR A 1 91 ? 3.989 -0.244 7.560 1.00 53.50 91 THR A O 1
ATOM 747 N N . THR A 1 92 ? 6.128 0.011 8.261 1.00 56.41 92 THR A N 1
ATOM 748 C CA . THR A 1 92 ? 6.869 -0.010 6.998 1.00 56.41 92 THR A CA 1
ATOM 749 C C . THR A 1 92 ? 6.700 1.203 6.085 1.00 56.41 92 THR A C 1
ATOM 751 O O . THR A 1 92 ? 5.855 1.237 5.205 1.00 56.41 92 THR A O 1
ATOM 754 N N . THR A 1 93 ? 7.571 2.200 6.271 1.00 48.16 93 THR A N 1
ATOM 755 C CA . THR A 1 93 ? 8.717 2.449 5.367 1.00 48.16 93 THR A CA 1
ATOM 756 C C . THR A 1 93 ? 9.577 3.580 5.948 1.00 48.16 93 THR A C 1
ATOM 758 O O . THR A 1 93 ? 9.081 4.677 6.172 1.00 48.16 93 THR A O 1
ATOM 761 N N . THR A 1 94 ? 10.856 3.288 6.206 1.00 51.47 94 THR A N 1
ATOM 762 C CA . THR A 1 94 ? 11.930 4.247 6.546 1.00 51.47 94 THR A CA 1
ATOM 763 C C . THR A 1 94 ? 11.647 5.168 7.740 1.00 51.47 94 THR A C 1
ATOM 765 O O . THR A 1 94 ? 11.530 6.383 7.612 1.00 51.47 94 THR A O 1
ATOM 768 N N . THR A 1 95 ? 11.562 4.584 8.931 1.00 54.31 95 THR A N 1
ATOM 769 C CA . THR A 1 95 ? 11.359 5.321 10.182 1.00 54.31 95 THR A CA 1
ATOM 770 C C . THR A 1 95 ? 12.711 5.767 10.740 1.00 54.31 95 THR A C 1
ATOM 772 O O . THR A 1 95 ? 13.529 4.936 11.130 1.00 54.31 95 THR A O 1
ATOM 775 N N . THR A 1 96 ? 12.972 7.075 10.775 1.00 63.44 96 THR A N 1
ATOM 776 C CA . THR A 1 96 ? 14.139 7.622 11.492 1.00 63.44 96 THR A CA 1
ATOM 777 C C . THR A 1 96 ? 14.038 7.301 12.995 1.00 63.44 96 THR A C 1
ATOM 779 O O . THR A 1 96 ? 12.924 7.125 13.496 1.00 63.44 96 THR A O 1
ATOM 782 N N . PRO A 1 97 ? 15.147 7.257 13.763 1.00 65.69 97 PRO A N 1
ATOM 783 C CA . PRO A 1 97 ? 15.111 6.914 15.194 1.00 65.69 97 PRO A CA 1
ATOM 784 C C . PRO A 1 97 ? 14.104 7.751 16.005 1.00 65.69 97 PRO A C 1
ATOM 786 O O . PRO A 1 97 ? 13.394 7.229 16.861 1.00 65.69 97 PRO A O 1
ATOM 789 N N . ALA A 1 98 ? 13.956 9.036 15.663 1.00 68.31 98 ALA A N 1
ATOM 790 C CA . ALA A 1 98 ? 12.990 9.943 16.286 1.00 68.31 98 ALA A CA 1
ATOM 791 C C . ALA A 1 98 ? 11.521 9.580 15.990 1.00 68.31 98 ALA A C 1
ATOM 793 O O . ALA A 1 98 ? 10.646 9.759 16.837 1.00 68.31 98 ALA A O 1
ATOM 794 N N . GLN A 1 99 ? 11.226 9.055 14.799 1.00 61.34 99 GLN A N 1
ATOM 795 C CA . GLN A 1 99 ? 9.883 8.581 14.468 1.00 61.34 99 GLN A CA 1
ATOM 796 C C . GLN A 1 99 ? 9.580 7.255 15.173 1.00 61.34 99 GLN A C 1
ATOM 798 O O . GLN A 1 99 ? 8.460 7.067 15.633 1.00 61.34 99 GLN A O 1
ATOM 803 N N . PHE A 1 100 ? 10.571 6.373 15.341 1.00 70.69 100 PHE A N 1
ATOM 804 C CA . PHE A 1 100 ? 10.398 5.123 16.087 1.00 70.69 100 PHE A CA 1
ATOM 805 C C . PHE A 1 100 ? 10.023 5.403 17.546 1.00 70.69 100 PHE A C 1
ATOM 807 O O . PHE A 1 100 ? 9.097 4.792 18.074 1.00 70.69 100 PHE A O 1
ATOM 814 N N . GLN A 1 101 ? 10.674 6.390 18.167 1.00 73.25 101 GLN A N 1
ATOM 815 C CA . GLN A 1 101 ? 10.360 6.815 19.529 1.00 73.25 101 GLN A CA 1
ATOM 816 C C . GLN A 1 101 ? 8.933 7.372 19.661 1.00 73.25 101 GLN A C 1
ATOM 818 O O . GLN A 1 101 ? 8.229 7.005 20.601 1.00 73.25 101 GLN A O 1
ATOM 823 N N . ARG A 1 102 ? 8.466 8.199 18.710 1.00 74.12 102 ARG A N 1
ATOM 824 C CA . ARG A 1 102 ? 7.065 8.671 18.706 1.00 74.12 102 ARG A CA 1
ATOM 825 C C . ARG A 1 102 ? 6.074 7.522 18.578 1.00 74.12 102 ARG A C 1
ATOM 827 O O . ARG A 1 102 ? 5.110 7.466 19.328 1.00 74.12 102 ARG A O 1
ATOM 834 N N . LEU A 1 103 ? 6.338 6.587 17.673 1.00 74.00 103 LEU A N 1
ATOM 835 C CA . LEU A 1 103 ? 5.477 5.428 17.450 1.00 74.00 103 LEU A CA 1
ATOM 836 C C . LEU A 1 103 ? 5.419 4.508 18.672 1.00 74.00 103 LEU A C 1
ATOM 838 O O . LEU A 1 103 ? 4.347 4.036 19.042 1.00 74.00 103 LEU A O 1
ATOM 842 N N . ALA A 1 104 ? 6.555 4.277 19.330 1.00 77.06 104 ALA A N 1
ATOM 843 C CA . ALA A 1 104 ? 6.606 3.532 20.583 1.00 77.06 104 ALA A CA 1
ATOM 844 C C . ALA A 1 104 ? 5.785 4.227 21.683 1.00 77.06 104 ALA A C 1
ATOM 846 O O . ALA A 1 104 ? 5.014 3.569 22.382 1.00 77.06 104 ALA A O 1
ATOM 847 N N . MET A 1 105 ? 5.887 5.556 21.782 1.00 78.25 105 MET A N 1
ATOM 848 C CA . MET A 1 105 ? 5.115 6.364 22.728 1.00 78.25 105 MET A CA 1
ATOM 849 C C . MET A 1 105 ? 3.607 6.314 22.436 1.00 78.25 105 MET A C 1
ATOM 851 O O . MET A 1 105 ? 2.818 6.100 23.353 1.00 78.25 105 MET A O 1
ATOM 855 N N . GLU A 1 106 ? 3.185 6.429 21.175 1.00 78.56 106 GLU A N 1
ATOM 856 C CA . GLU A 1 106 ? 1.775 6.297 20.776 1.00 78.56 106 GLU A CA 1
ATOM 857 C C . GLU A 1 106 ? 1.209 4.908 21.098 1.00 78.56 106 GLU A C 1
ATOM 859 O O . GLU A 1 106 ? 0.099 4.794 21.621 1.00 78.56 106 GLU A O 1
ATOM 864 N N . ARG A 1 107 ? 1.975 3.840 20.837 1.00 82.25 107 ARG A N 1
ATOM 865 C CA . ARG A 1 107 ? 1.563 2.464 21.164 1.00 82.25 107 ARG A CA 1
ATOM 866 C C . ARG A 1 107 ? 1.429 2.252 22.668 1.00 82.25 107 ARG A C 1
ATOM 868 O O . ARG A 1 107 ? 0.441 1.656 23.093 1.00 82.25 107 ARG A O 1
ATOM 875 N N . TYR A 1 108 ? 2.377 2.760 23.455 1.00 86.19 108 TYR A N 1
ATOM 876 C CA . TYR A 1 108 ? 2.301 2.731 24.915 1.00 86.19 108 TYR A CA 1
ATOM 877 C C . TYR A 1 108 ? 1.040 3.444 25.420 1.00 86.19 108 TYR A C 1
ATOM 879 O O . TYR A 1 108 ? 0.251 2.843 26.147 1.00 86.19 108 TYR A O 1
ATOM 887 N N . TRP A 1 109 ? 0.791 4.680 24.972 1.00 83.88 109 TRP A N 1
ATOM 888 C CA . TRP A 1 109 ? -0.383 5.453 25.392 1.00 83.88 109 TRP A CA 1
ATOM 889 C C . TRP A 1 109 ? -1.706 4.826 24.958 1.00 83.88 109 TRP A C 1
ATOM 891 O O . TRP A 1 109 ? -2.683 4.881 25.702 1.00 83.88 109 TRP A O 1
ATOM 901 N N . ASN A 1 110 ? -1.755 4.202 23.782 1.00 81.81 110 ASN A N 1
ATOM 902 C CA . ASN A 1 110 ? -2.931 3.447 23.358 1.00 81.81 110 ASN A CA 1
ATOM 903 C C . ASN A 1 110 ? -3.177 2.229 24.255 1.00 81.81 110 ASN A C 1
ATOM 905 O O . ASN A 1 110 ? -4.306 2.035 24.699 1.00 81.81 110 ASN A O 1
ATOM 909 N N . GLY A 1 111 ? -2.140 1.451 24.581 1.00 84.50 111 GLY A N 1
ATOM 910 C CA . GLY A 1 111 ? -2.257 0.332 25.522 1.00 84.50 111 GLY A CA 1
ATOM 911 C C . GLY A 1 111 ? -2.688 0.782 26.921 1.00 84.50 111 GLY A C 1
ATOM 91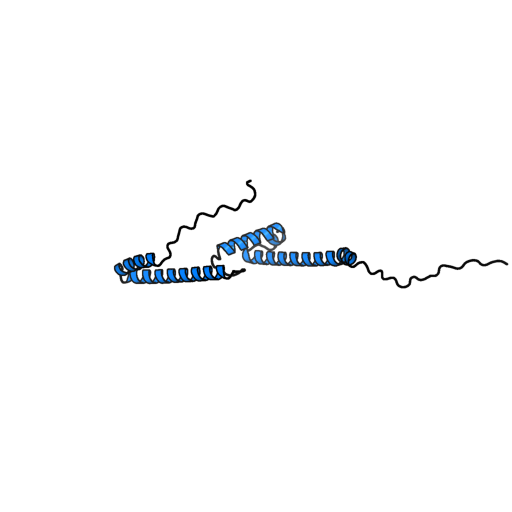2 O O . GLY A 1 111 ? -3.576 0.180 27.522 1.00 84.50 111 GLY A O 1
ATOM 913 N N . PHE A 1 112 ? -2.132 1.895 27.399 1.00 86.62 112 PHE A N 1
ATOM 914 C CA . PHE A 1 112 ? -2.511 2.517 28.665 1.00 86.62 112 PHE A CA 1
ATOM 915 C C . PHE A 1 112 ? -3.992 2.916 28.692 1.00 86.62 112 PHE A C 1
ATOM 917 O O . PHE A 1 112 ? -4.704 2.542 29.620 1.00 86.62 112 PHE A O 1
ATOM 924 N N . ARG A 1 113 ? -4.488 3.599 27.647 1.00 86.00 113 ARG A N 1
ATOM 925 C CA . ARG A 1 113 ? -5.911 3.969 27.525 1.00 86.00 113 ARG A CA 1
ATOM 926 C C . ARG A 1 113 ? -6.834 2.754 27.513 1.00 86.00 113 ARG A C 1
ATOM 928 O O . ARG A 1 113 ? -7.893 2.800 28.125 1.00 86.00 113 ARG A O 1
ATOM 935 N N . GLN A 1 114 ? -6.446 1.676 26.832 1.00 86.94 114 GLN A N 1
ATOM 936 C CA . GLN A 1 114 ? -7.238 0.443 26.806 1.00 86.94 114 GLN A CA 1
ATOM 937 C C . GLN A 1 114 ? -7.319 -0.203 28.194 1.00 86.94 114 GLN A C 1
ATOM 939 O O . GLN A 1 114 ? -8.406 -0.547 28.645 1.00 86.94 114 GLN A O 1
ATO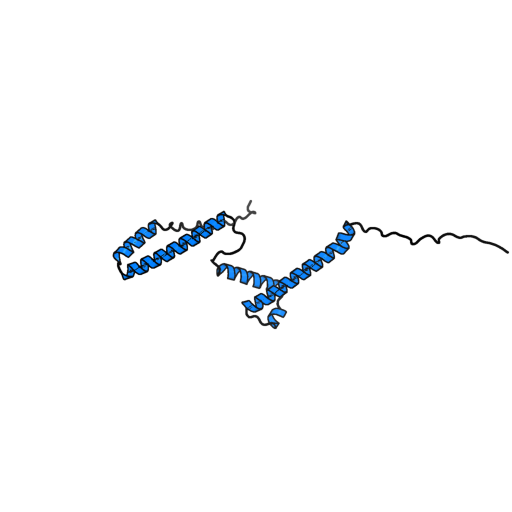M 944 N N . CYS A 1 115 ? -6.194 -0.294 28.907 1.00 88.81 115 CYS A N 1
ATOM 945 C CA . CYS A 1 115 ? -6.169 -0.805 30.279 1.00 88.81 115 CYS A CA 1
ATOM 946 C C . CYS A 1 115 ? -7.037 0.051 31.218 1.00 88.81 115 CYS A C 1
ATOM 948 O O . CYS A 1 115 ? -7.878 -0.472 31.943 1.00 88.81 115 CYS A O 1
ATOM 950 N N . ALA A 1 116 ? -6.891 1.374 31.141 1.00 89.69 116 ALA A N 1
ATOM 951 C CA . ALA A 1 116 ? -7.701 2.337 31.878 1.00 89.69 116 ALA A CA 1
ATOM 952 C C . ALA A 1 116 ? -9.211 2.159 31.652 1.00 89.69 116 ALA A C 1
ATOM 954 O O . ALA A 1 116 ? -9.992 2.156 32.604 1.00 89.69 116 ALA A O 1
ATOM 955 N N . LEU A 1 117 ? -9.618 1.973 30.395 1.00 90.00 117 LEU A N 1
ATOM 956 C CA . LEU A 1 117 ? -11.003 1.695 30.017 1.00 90.00 117 LEU A CA 1
ATOM 957 C C . LEU A 1 117 ? -11.521 0.405 30.655 1.00 90.00 117 LEU A C 1
ATOM 959 O O . LEU A 1 117 ? -12.637 0.391 31.171 1.00 90.00 117 LEU A O 1
ATOM 963 N N . GLU A 1 118 ? -10.726 -0.663 30.653 1.00 92.69 118 GLU A N 1
ATOM 964 C CA . GLU A 1 118 ? -11.117 -1.931 31.276 1.00 92.69 118 GLU A CA 1
ATOM 965 C C . GLU A 1 118 ? -11.243 -1.819 32.799 1.00 92.69 118 GLU A C 1
ATOM 967 O O . GLU A 1 118 ? -12.223 -2.302 33.374 1.00 92.69 118 GLU A O 1
ATOM 972 N N . VAL A 1 119 ? -10.318 -1.112 33.454 1.00 93.00 119 VAL A N 1
ATOM 973 C CA . VAL A 1 119 ? -10.415 -0.822 34.893 1.00 93.00 119 VAL A CA 1
ATOM 974 C C . VAL A 1 119 ? -11.675 -0.011 35.187 1.00 93.00 119 VAL A C 1
ATOM 976 O O . VAL A 1 119 ? -12.437 -0.376 36.081 1.00 93.00 119 VAL A O 1
ATOM 979 N N . SER A 1 120 ? -11.962 1.023 34.395 1.00 91.44 120 SER A N 1
ATOM 980 C CA . SER A 1 120 ? -13.183 1.814 34.560 1.00 91.44 120 SER A CA 1
ATOM 981 C C . SER A 1 120 ? -14.448 0.970 34.368 1.00 91.44 120 SER A C 1
ATOM 983 O O . SER A 1 120 ? -15.366 1.040 35.182 1.00 91.44 120 SER A O 1
ATOM 985 N N . ARG A 1 121 ? -14.489 0.087 33.362 1.00 92.31 121 ARG A N 1
ATOM 986 C CA . ARG A 1 121 ? -15.610 -0.850 33.140 1.00 92.31 121 ARG A CA 1
ATOM 987 C C . ARG A 1 121 ? -15.799 -1.838 34.286 1.00 92.31 121 ARG A C 1
ATOM 989 O O . ARG A 1 121 ? -16.925 -2.276 34.537 1.00 92.31 121 ARG A O 1
ATOM 996 N N . PHE A 1 122 ? -14.716 -2.265 34.928 1.00 94.88 122 PHE A N 1
ATOM 997 C CA . PHE A 1 122 ? -14.777 -3.122 36.107 1.00 94.88 122 PHE A CA 1
ATOM 998 C C . PHE A 1 122 ? -15.325 -2.342 37.307 1.00 94.88 122 PHE A C 1
ATOM 1000 O O . PHE A 1 122 ? -16.323 -2.749 37.902 1.00 94.88 122 PHE A O 1
ATOM 1007 N N . LEU A 1 123 ? -14.746 -1.179 37.607 1.00 93.69 123 LEU A N 1
ATOM 1008 C CA . LEU A 1 123 ? -15.168 -0.338 38.726 1.00 93.69 123 LEU A CA 1
ATOM 1009 C C . LEU A 1 123 ? -16.608 0.148 38.563 1.00 93.69 123 LEU A C 1
ATOM 1011 O O . LEU A 1 123 ? -17.375 0.093 39.511 1.00 93.69 123 LEU A O 1
ATOM 1015 N N . GLN A 1 124 ? -17.049 0.498 37.358 1.00 92.19 124 GLN A N 1
ATOM 1016 C CA . GLN A 1 124 ? -18.435 0.898 37.108 1.00 92.19 124 GLN A CA 1
ATOM 1017 C C . GLN A 1 124 ? -19.464 -0.175 37.508 1.00 92.19 124 GLN A C 1
ATOM 1019 O O . GLN A 1 124 ? -20.593 0.168 37.861 1.00 92.19 124 GLN A O 1
ATOM 1024 N N . ARG A 1 125 ? -19.087 -1.461 37.463 1.00 91.88 125 ARG A N 1
ATOM 1025 C CA . ARG A 1 125 ? -19.945 -2.589 37.860 1.00 91.88 125 ARG A CA 1
ATOM 1026 C C . ARG A 1 125 ? -19.880 -2.911 39.354 1.00 91.88 125 ARG A C 1
ATOM 1028 O O . ARG A 1 125 ? -20.853 -3.445 39.876 1.00 91.88 125 ARG A O 1
ATOM 1035 N N . HIS A 1 126 ? -18.763 -2.616 40.019 1.00 91.38 126 HIS A N 1
ATOM 1036 C CA . HIS A 1 126 ? -18.502 -3.046 41.399 1.00 91.38 126 HIS A CA 1
ATOM 1037 C C . HIS A 1 126 ? -18.482 -1.901 42.423 1.00 91.38 126 HIS A C 1
ATOM 1039 O O . HIS A 1 126 ? -18.951 -2.093 43.540 1.00 91.38 126 HIS A O 1
ATOM 1045 N N . ASP A 1 127 ? -17.977 -0.722 42.057 1.00 91.12 127 ASP A N 1
ATOM 1046 C CA . ASP A 1 127 ? -17.909 0.472 42.903 1.00 91.12 127 ASP A CA 1
ATOM 1047 C C . ASP A 1 127 ? -17.908 1.763 42.058 1.00 91.12 127 ASP A C 1
ATOM 1049 O O . ASP A 1 127 ? -16.901 2.192 41.481 1.00 91.12 127 ASP A O 1
ATOM 1053 N N . ARG A 1 128 ? -19.077 2.406 41.996 1.00 90.31 128 ARG A N 1
ATOM 1054 C CA . ARG A 1 128 ? -19.305 3.589 41.160 1.00 90.31 128 ARG A CA 1
ATOM 1055 C C . ARG A 1 128 ? -18.602 4.841 41.692 1.00 90.31 128 ARG A C 1
ATOM 1057 O O . ARG A 1 128 ? -18.130 5.637 40.886 1.00 90.31 128 ARG A O 1
ATOM 1064 N N . GLN A 1 129 ? -18.491 4.995 43.013 1.00 91.69 129 GLN A N 1
ATOM 1065 C CA . GLN A 1 129 ? -17.800 6.142 43.615 1.00 91.69 129 GLN A CA 1
ATOM 1066 C C . GLN A 1 129 ? -16.286 6.035 43.424 1.00 91.69 129 GLN A C 1
ATOM 1068 O O . GLN A 1 129 ? -15.612 7.036 43.175 1.00 91.69 129 GLN A O 1
ATOM 1073 N N . LEU A 1 130 ? -15.743 4.818 43.498 1.00 90.12 130 LEU A N 1
ATOM 1074 C CA . LEU A 1 130 ? -14.339 4.573 43.194 1.00 90.12 130 LEU A CA 1
ATOM 1075 C C . LEU A 1 130 ? -14.031 4.811 41.710 1.00 90.12 130 LEU A C 1
ATOM 1077 O O . LEU A 1 130 ? -12.976 5.355 41.395 1.00 90.12 130 LEU A O 1
ATOM 1081 N N . ASN A 1 131 ? -14.954 4.469 40.804 1.00 91.75 131 ASN A N 1
ATOM 1082 C CA . ASN A 1 131 ? -14.804 4.753 39.375 1.00 91.75 131 ASN A CA 1
ATOM 1083 C C . ASN A 1 131 ? -14.726 6.262 39.072 1.00 91.75 131 ASN A C 1
ATOM 1085 O O . ASN A 1 131 ? -13.915 6.672 38.248 1.00 91.75 131 ASN A O 1
ATOM 1089 N N . GLU A 1 132 ? -15.534 7.091 39.738 1.00 88.38 132 GLU A N 1
ATOM 1090 C CA . GLU A 1 132 ? -15.499 8.553 39.565 1.00 88.38 132 GLU A CA 1
ATOM 1091 C C . GLU A 1 132 ? -14.148 9.137 40.001 1.00 88.38 132 GLU A C 1
ATOM 1093 O O . GLU A 1 132 ? -13.508 9.849 39.229 1.00 88.38 132 GLU A O 1
ATOM 1098 N N . LYS A 1 133 ? -13.649 8.731 41.177 1.00 89.75 133 LYS A N 1
ATOM 1099 C CA . LYS A 1 133 ? -12.312 9.122 41.663 1.00 89.75 133 LYS A CA 1
ATOM 1100 C C . LYS A 1 133 ? -11.190 8.616 40.755 1.00 89.75 133 LYS A C 1
ATOM 1102 O O . LYS A 1 133 ? -10.187 9.297 40.560 1.00 89.75 133 LYS A O 1
ATOM 1107 N N . PHE A 1 134 ? -11.346 7.410 40.211 1.00 90.06 134 PHE A N 1
ATOM 1108 C CA . PHE A 1 134 ? -10.394 6.823 39.274 1.00 90.06 134 PHE A CA 1
ATOM 1109 C C . PHE A 1 134 ? -10.316 7.628 37.973 1.00 90.06 134 PHE A C 1
ATOM 1111 O O . PHE A 1 134 ? -9.215 7.946 37.533 1.00 90.06 134 PHE A O 1
ATOM 1118 N N . LEU A 1 135 ? -11.456 7.993 37.379 1.00 87.88 135 LEU A N 1
ATOM 1119 C CA . LEU A 1 135 ? -11.503 8.796 36.154 1.00 87.88 135 LEU A CA 1
ATOM 1120 C C . LEU A 1 135 ? -10.927 10.204 36.365 1.00 87.88 135 LEU A C 1
ATOM 1122 O O . LEU A 1 135 ? -10.149 10.664 35.533 1.00 87.88 135 LEU A O 1
ATOM 1126 N N . GLU A 1 136 ? -11.225 10.840 37.498 1.00 86.12 136 GLU A N 1
ATOM 1127 C CA . GLU A 1 136 ? -10.653 12.142 37.869 1.00 86.12 136 GLU A CA 1
ATOM 1128 C C . GLU A 1 136 ? -9.123 12.073 38.015 1.00 86.12 136 GLU A C 1
ATOM 1130 O O . GLU A 1 136 ? -8.394 12.910 37.480 1.00 86.12 136 GLU A O 1
ATOM 1135 N N . ALA A 1 137 ? -8.605 11.029 38.671 1.00 86.50 137 ALA A N 1
ATOM 1136 C CA . ALA A 1 137 ? -7.164 10.800 38.752 1.00 86.50 137 ALA A CA 1
ATOM 1137 C C . ALA A 1 137 ? -6.556 10.516 37.366 1.00 86.50 137 ALA A C 1
ATOM 1139 O O . ALA A 1 137 ? -5.466 10.987 37.048 1.00 86.50 137 ALA A O 1
ATOM 1140 N N . MET A 1 138 ? -7.259 9.773 36.510 1.00 84.25 138 MET A N 1
ATOM 1141 C CA . MET A 1 138 ? -6.813 9.426 35.158 1.00 84.25 138 MET A CA 1
ATOM 1142 C C . MET A 1 138 ? -6.678 10.632 34.224 1.00 84.25 138 MET A C 1
ATOM 1144 O O . MET A 1 138 ? -5.759 10.641 33.401 1.00 84.25 138 MET A O 1
ATOM 1148 N N . GLU A 1 139 ? -7.528 11.652 34.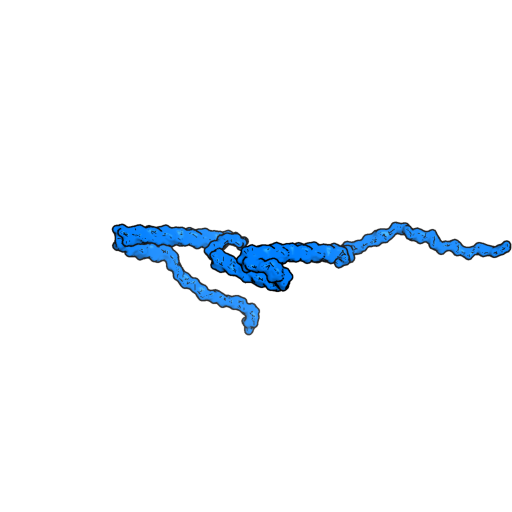360 1.00 75.69 139 GLU A N 1
ATOM 1149 C CA . GLU A 1 139 ? -7.405 12.911 33.611 1.00 75.69 139 GLU A CA 1
ATOM 1150 C C . GLU A 1 139 ? -6.101 13.659 33.924 1.00 75.69 139 GLU A C 1
ATOM 1152 O O . GLU A 1 139 ? -5.555 14.325 33.045 1.00 75.69 139 GLU A O 1
ATOM 1157 N N . GLN A 1 140 ? -5.551 13.493 35.131 1.00 79.12 140 GLN A N 1
ATOM 1158 C CA . GLN A 1 140 ? -4.271 14.095 35.522 1.00 79.12 140 GLN A CA 1
ATOM 1159 C C . GLN A 1 140 ? -3.065 13.376 34.899 1.00 79.12 140 GLN A C 1
ATOM 1161 O O . GLN A 1 140 ? -2.030 13.996 34.653 1.00 79.12 140 GLN A O 1
ATOM 1166 N N . TYR A 1 141 ? -3.186 12.068 34.644 1.00 72.12 141 TYR A N 1
ATOM 1167 C CA . TYR A 1 141 ? -2.113 11.245 34.071 1.00 72.12 141 TYR A CA 1
ATOM 1168 C C . TYR A 1 141 ? -2.156 11.151 32.549 1.00 72.12 141 TYR A C 1
ATOM 1170 O O . TYR A 1 141 ? -1.135 10.831 31.932 1.00 72.12 141 TYR A O 1
ATOM 1178 N N . LEU A 1 142 ? -3.305 11.412 31.918 1.00 66.31 142 LEU A N 1
ATOM 1179 C CA . LEU A 1 142 ? -3.319 11.585 30.477 1.00 66.31 142 LEU A CA 1
ATOM 1180 C C . LEU A 1 142 ? -2.562 12.877 30.152 1.00 66.31 142 LEU A C 1
ATOM 1182 O O . LEU A 1 142 ? -2.906 13.930 30.689 1.00 66.31 142 LEU A O 1
ATOM 1186 N N . PRO A 1 143 ? -1.582 12.858 29.232 1.00 61.59 143 PRO A N 1
ATOM 1187 C CA . PRO A 1 143 ? -1.148 14.092 28.618 1.00 61.59 143 PRO A CA 1
ATOM 1188 C C . PRO A 1 143 ? -2.405 14.686 27.996 1.00 61.59 143 PRO A C 1
ATOM 1190 O O . PRO A 1 143 ? -2.964 14.093 27.064 1.00 61.59 143 PRO A O 1
ATOM 1193 N N . THR A 1 144 ? -2.881 15.798 28.572 1.00 45.41 144 THR A N 1
ATOM 1194 C CA . THR A 1 144 ? -3.918 16.640 27.980 1.00 45.41 144 THR A CA 1
ATOM 1195 C C . THR A 1 144 ? -3.606 16.670 26.502 1.00 45.41 144 THR A C 1
ATOM 1197 O O . THR A 1 144 ? -2.479 16.986 26.106 1.00 45.41 144 THR A O 1
ATOM 1200 N N . THR A 1 145 ? -4.565 16.228 25.696 1.00 49.12 145 THR A N 1
ATOM 1201 C CA . THR A 1 145 ? -4.506 16.399 24.257 1.00 49.12 145 THR A CA 1
ATOM 1202 C C . THR A 1 145 ? -4.426 17.895 24.039 1.00 49.12 145 THR A C 1
ATOM 1204 O O . THR A 1 145 ? -5.443 18.582 23.990 1.00 49.12 145 THR A O 1
ATOM 1207 N N . GLN A 1 146 ? -3.201 18.413 23.993 1.00 40.69 146 GLN A N 1
ATOM 1208 C CA . GLN A 1 146 ? -2.934 19.741 23.511 1.00 40.69 146 GLN A CA 1
ATOM 1209 C C . GLN A 1 146 ? -3.619 19.772 22.146 1.00 40.69 146 GLN A C 1
ATOM 1211 O O . GLN A 1 146 ? -3.342 18.880 21.330 1.00 40.69 146 GLN A O 1
ATOM 1216 N N . PRO A 1 147 ? -4.578 20.683 21.910 1.00 40.78 147 PRO A N 1
ATOM 1217 C CA . PRO A 1 147 ? -5.161 20.807 20.591 1.00 40.78 147 PRO A CA 1
ATOM 1218 C C . PRO A 1 147 ? -3.988 20.954 19.628 1.00 40.78 147 PRO A C 1
ATOM 1220 O O . PRO A 1 147 ? -3.113 21.799 19.839 1.00 40.78 147 PRO A O 1
ATOM 1223 N N . LEU A 1 148 ? -3.922 20.042 18.653 1.00 47.84 148 LEU A N 1
ATOM 1224 C CA . LEU A 1 148 ? -2.923 20.068 17.593 1.00 47.84 148 LEU A CA 1
ATOM 1225 C C . LEU A 1 148 ? -2.797 21.525 17.136 1.00 47.84 148 LEU A C 1
ATOM 1227 O O . LEU A 1 148 ? -3.833 22.122 16.819 1.00 47.84 148 LEU A O 1
ATOM 1231 N N . PRO A 1 149 ? -1.593 22.128 17.130 1.00 46.81 149 PRO A N 1
ATOM 1232 C CA . PRO A 1 149 ? -1.450 23.434 16.519 1.00 46.81 149 PRO A CA 1
ATOM 1233 C C . PRO A 1 149 ? -2.012 23.310 15.104 1.00 46.81 149 PRO A C 1
ATOM 1235 O O . PRO A 1 149 ? -1.670 22.369 14.379 1.00 46.81 149 PRO A O 1
ATOM 1238 N N . LEU A 1 150 ? -2.952 24.205 14.781 1.00 57.91 150 LEU A N 1
ATOM 1239 C CA . LEU A 1 150 ? -3.569 24.351 13.463 1.00 57.91 150 LEU A CA 1
ATOM 1240 C C . LEU A 1 150 ? -2.519 24.097 12.374 1.00 57.91 150 LEU A C 1
ATOM 1242 O O . LEU A 1 150 ? -1.366 24.495 12.573 1.00 57.91 150 LEU A O 1
ATOM 1246 N N . PRO A 1 151 ? -2.881 23.439 11.254 1.00 52.12 151 PRO A N 1
ATOM 1247 C CA . PRO A 1 151 ? -1.915 23.029 10.245 1.00 52.12 151 PRO A CA 1
ATOM 1248 C C . PRO A 1 151 ? -0.991 24.201 9.923 1.00 52.12 151 PRO A C 1
ATOM 1250 O O . PRO A 1 151 ? -1.450 25.261 9.493 1.00 52.12 151 PRO A O 1
ATOM 1253 N N . LEU A 1 152 ? 0.302 24.006 10.211 1.00 56.22 152 LEU A N 1
ATOM 1254 C CA . LEU A 1 152 ? 1.350 24.976 9.921 1.00 56.22 152 LEU A CA 1
ATOM 1255 C C . LEU A 1 152 ? 1.157 25.482 8.486 1.00 56.22 152 LEU A C 1
ATOM 1257 O O . LEU A 1 152 ? 0.824 24.676 7.606 1.00 56.22 152 LEU A O 1
ATOM 1261 N N . PRO A 1 153 ? 1.338 26.791 8.234 1.00 54.88 153 PRO A N 1
ATOM 1262 C CA . PRO A 1 153 ? 1.100 27.360 6.921 1.00 54.88 153 PRO A CA 1
ATOM 1263 C C . PRO A 1 153 ? 1.882 26.564 5.878 1.00 54.88 153 PRO A C 1
ATOM 1265 O O . PRO A 1 153 ? 3.085 26.341 6.015 1.00 54.88 153 PRO A O 1
ATOM 1268 N N . ILE A 1 154 ? 1.164 26.116 4.845 1.00 56.22 154 ILE A N 1
ATOM 1269 C CA . ILE A 1 154 ? 1.735 25.517 3.640 1.00 56.22 154 ILE A CA 1
ATOM 1270 C C . ILE A 1 154 ? 2.893 26.411 3.200 1.00 56.22 154 ILE A C 1
ATOM 1272 O O . ILE A 1 154 ? 2.682 27.578 2.864 1.00 56.22 154 ILE A O 1
ATOM 1276 N N . TRP A 1 155 ? 4.108 25.870 3.214 1.00 48.94 155 TRP A N 1
ATOM 1277 C CA . TRP A 1 155 ? 5.287 26.568 2.722 1.00 48.94 155 TRP A CA 1
ATOM 1278 C C . TRP A 1 155 ? 5.057 26.884 1.232 1.00 48.94 155 TRP A C 1
ATOM 1280 O O . TRP A 1 155 ? 4.956 25.973 0.410 1.00 48.94 155 TRP A O 1
ATOM 1290 N N . ARG A 1 156 ? 4.880 28.167 0.885 1.00 61.38 156 ARG A N 1
ATOM 1291 C CA . ARG A 1 156 ? 4.669 28.651 -0.492 1.00 61.38 156 ARG A CA 1
ATOM 1292 C C . ARG A 1 156 ? 5.889 29.473 -0.926 1.00 61.38 156 ARG A C 1
ATOM 1294 O O . ARG A 1 156 ? 6.020 30.603 -0.466 1.00 61.38 156 ARG A O 1
ATOM 1301 N N . PRO A 1 157 ? 6.757 28.960 -1.816 1.00 58.16 157 PRO A N 1
ATOM 1302 C CA . PRO A 1 157 ? 8.030 29.607 -2.154 1.00 58.16 157 PRO A CA 1
ATOM 1303 C C . PRO A 1 157 ? 7.961 30.860 -3.052 1.00 58.16 157 PRO A C 1
ATOM 1305 O O . PRO A 1 157 ? 9.012 31.357 -3.431 1.00 58.16 157 PRO A O 1
ATOM 1308 N N . TRP A 1 158 ? 6.782 31.349 -3.464 1.00 57.25 158 TRP A N 1
ATOM 1309 C CA . TRP A 1 158 ? 6.668 32.328 -4.568 1.00 57.25 158 TRP A CA 1
ATOM 1310 C C . TRP A 1 158 ? 5.878 33.606 -4.258 1.00 57.25 158 TRP A C 1
ATOM 1312 O O . TRP A 1 158 ? 5.392 34.265 -5.175 1.00 57.25 158 TRP A O 1
ATOM 1322 N N . LYS A 1 159 ? 5.725 33.984 -2.988 1.00 45.31 159 LYS A N 1
ATOM 1323 C CA . LYS A 1 159 ? 5.275 35.341 -2.652 1.00 45.31 159 LYS A CA 1
ATOM 1324 C C . LYS A 1 159 ? 6.462 36.149 -2.138 1.00 45.31 159 LYS A C 1
ATOM 1326 O O . LYS A 1 159 ? 6.787 36.070 -0.958 1.00 45.31 159 LYS A O 1
ATOM 1331 N N . SER A 1 160 ? 7.125 36.831 -3.073 1.00 51.50 160 SER A N 1
ATOM 1332 C CA . SER A 1 160 ? 7.903 38.046 -2.806 1.00 51.50 160 SER A CA 1
ATOM 1333 C C . SER A 1 160 ? 6.966 39.225 -2.582 1.00 51.50 160 SER A C 1
ATOM 1335 O O . SER A 1 160 ? 5.856 39.199 -3.165 1.00 51.50 160 SER A O 1
#

InterPro domains:
  IPR003650 Orange domain [PF07527] (107-127)
  IPR003650 Orange domain [PS51054] (108-138)
  IPR011598 Myc-type, basic helix-loop-helix (bHLH) domain [PF00010] (27-82)
  IPR011598 Myc-type, basic helix-loop-helix (bHLH) domain [PS50888] (26-83)
  IPR011598 Myc-type, basic helix-loop-helix (bHLH) domain [SM00353] (32-86)
  IPR036638 Helix-loop-helix DNA-binding domain superfamily [G3DSA:4.10.280.10] (20-87)
  IPR036638 Helix-loop-helix DNA-binding domain superfamily [SSF47459] (25-82)
  IPR050370 Hairy and Enhancer of Split/HEY-related [PTHR10985] (22-137)

Foldseek 3Di:
DDDDDDDDDPDDPDDDPPPDPPVRCCVPPVVVVVVVVVVVVVVVVLVVLLVVCCVPVVDDPVVSVPDDSVRSVVSVVVVVVVVVVVCPPDDDDDQDPVNVVVNVVVVVVVVVVVVLVVVLVVCVVPPVVVSVVSVVVVVVVPPPPPPPPDPDPDDDPPDD

pLDDT: mean 75.92, std 18.8, range [36.53, 97.81]